Protein AF-A0AAV0V3X3-F1 (afdb_monomer_lite)

Sequence (151 aa):
MALLMNLQLVLEAAKKRRDQLLVAIVIQSKDIMTSVRLLRLVELGDVPEIPMIGHRTCLQLTNEIDRHKKSLLKLYQQFSKALNHSALINSSWEDLHIRVISASIQMHKKNIKKLQKACEVEFVRIVQFSYNIREVLKQVCHRQQLQRHQS

Radius of gyration: 22.56 Å; chains: 1; bounding box: 47×41×71 Å

Structure (mmCIF, N/CA/C/O backbone):
data_AF-A0AAV0V3X3-F1
#
_entry.id   AF-A0AAV0V3X3-F1
#
loop_
_atom_site.group_PDB
_atom_site.id
_atom_site.type_symbol
_atom_site.label_atom_id
_atom_site.label_alt_id
_atom_site.label_comp_id
_atom_site.label_asym_id
_atom_site.label_entity_id
_atom_site.label_seq_id
_atom_site.pdbx_PDB_ins_code
_atom_site.Cartn_x
_atom_site.Cartn_y
_atom_site.Cartn_z
_atom_site.occupancy
_atom_site.B_iso_or_equiv
_atom_site.auth_seq_id
_atom_site.auth_comp_id
_atom_site.auth_asym_id
_atom_site.auth_atom_id
_atom_site.pdbx_PDB_model_num
ATOM 1 N N . MET A 1 1 ? 11.697 -12.987 33.116 1.00 72.00 1 MET A N 1
ATOM 2 C CA . MET A 1 1 ? 10.428 -12.223 33.179 1.00 72.00 1 MET A CA 1
ATOM 3 C C . MET A 1 1 ? 10.591 -10.746 32.822 1.00 72.00 1 MET A C 1
ATOM 5 O O . MET A 1 1 ? 9.859 -10.291 31.955 1.00 72.00 1 MET A O 1
ATOM 9 N N . ALA A 1 2 ? 11.569 -10.017 33.380 1.00 84.44 2 ALA A N 1
ATOM 10 C CA . ALA A 1 2 ? 11.783 -8.591 33.071 1.00 84.44 2 ALA A CA 1
ATOM 11 C C . ALA A 1 2 ? 11.995 -8.284 31.570 1.00 84.44 2 ALA A C 1
ATOM 13 O O . ALA A 1 2 ? 11.360 -7.384 31.029 1.00 84.44 2 ALA A O 1
ATOM 14 N N . LEU A 1 3 ? 12.816 -9.077 30.866 1.00 88.44 3 LEU A N 1
ATOM 15 C CA . LEU A 1 3 ? 13.048 -8.901 29.423 1.00 88.44 3 LEU A CA 1
ATOM 16 C C . LEU A 1 3 ? 11.766 -9.074 28.591 1.00 88.44 3 LEU A C 1
ATOM 18 O O . LEU A 1 3 ? 11.511 -8.286 27.688 1.00 88.44 3 LEU A O 1
ATOM 22 N N . LEU A 1 4 ? 10.943 -10.075 28.915 1.00 89.25 4 LEU A N 1
ATOM 23 C CA . LEU A 1 4 ? 9.678 -10.330 28.220 1.00 89.25 4 LEU A CA 1
ATOM 24 C C . LEU A 1 4 ? 8.697 -9.166 28.405 1.00 89.25 4 LEU A C 1
ATOM 26 O O . LEU A 1 4 ? 8.082 -8.725 27.439 1.00 89.25 4 LEU A O 1
ATOM 30 N N . MET A 1 5 ? 8.591 -8.636 29.627 1.00 88.25 5 MET A N 1
ATOM 31 C CA . MET A 1 5 ? 7.748 -7.471 29.909 1.00 88.25 5 MET A CA 1
ATOM 32 C C . MET A 1 5 ? 8.219 -6.227 29.148 1.00 88.25 5 MET A C 1
ATOM 34 O O . MET A 1 5 ? 7.402 -5.531 28.548 1.00 88.25 5 MET A O 1
ATOM 38 N N . ASN A 1 6 ? 9.533 -5.997 29.083 1.00 90.31 6 ASN A N 1
ATOM 39 C CA . ASN A 1 6 ? 10.098 -4.897 28.301 1.00 90.31 6 ASN A CA 1
ATOM 40 C C . ASN A 1 6 ? 9.804 -5.047 26.801 1.00 90.31 6 ASN A C 1
ATOM 42 O O . ASN A 1 6 ? 9.390 -4.087 26.154 1.00 90.31 6 ASN A O 1
ATOM 46 N N . LEU A 1 7 ? 9.963 -6.250 26.242 1.00 93.62 7 LEU A N 1
ATOM 47 C CA . LEU A 1 7 ? 9.668 -6.512 24.830 1.00 93.62 7 LEU A CA 1
ATOM 48 C C . LEU A 1 7 ? 8.179 -6.347 24.506 1.00 93.62 7 LEU A C 1
ATOM 50 O O . LEU A 1 7 ? 7.844 -5.811 23.449 1.00 93.62 7 LEU A O 1
ATOM 54 N N . GLN A 1 8 ? 7.289 -6.746 25.416 1.00 93.44 8 GLN A N 1
ATOM 55 C CA . GLN A 1 8 ? 5.848 -6.564 25.252 1.00 93.44 8 GLN A CA 1
ATOM 56 C C . GLN A 1 8 ? 5.476 -5.077 25.169 1.00 93.44 8 GLN A C 1
ATOM 58 O O . GLN A 1 8 ? 4.719 -4.683 24.283 1.00 93.44 8 GLN A O 1
ATOM 63 N N . LEU A 1 9 ? 6.051 -4.237 26.036 1.00 93.31 9 LEU A N 1
ATOM 64 C CA . LEU A 1 9 ? 5.833 -2.787 26.000 1.00 93.31 9 LEU A CA 1
ATOM 65 C C . LEU A 1 9 ? 6.295 -2.174 24.672 1.00 93.31 9 LEU A C 1
ATOM 67 O O . LEU A 1 9 ? 5.570 -1.382 24.066 1.00 93.31 9 LEU A O 1
ATOM 71 N N . VAL A 1 10 ? 7.475 -2.572 24.188 1.00 94.62 10 VAL A N 1
ATOM 72 C CA . VAL A 1 10 ? 8.008 -2.112 22.896 1.00 94.62 10 VAL A CA 1
ATOM 73 C C . VAL A 1 10 ? 7.101 -2.542 21.740 1.00 94.62 10 VAL A C 1
ATOM 75 O O . VAL A 1 10 ? 6.820 -1.741 20.845 1.00 94.62 10 VAL A O 1
ATOM 78 N N . LEU A 1 11 ? 6.605 -3.781 21.762 1.00 91.88 11 LEU A N 1
ATOM 79 C CA . LEU A 1 11 ? 5.711 -4.303 20.733 1.00 91.88 11 LEU A CA 1
ATOM 80 C C . LEU A 1 11 ? 4.384 -3.536 20.683 1.00 91.88 11 LEU A C 1
ATOM 82 O O . LEU A 1 11 ? 3.941 -3.159 19.597 1.00 91.88 11 LEU A O 1
ATOM 86 N N . GLU A 1 12 ? 3.758 -3.275 21.830 1.00 91.56 12 GLU A N 1
ATOM 87 C CA . GLU A 1 12 ? 2.499 -2.524 21.889 1.00 91.56 12 GLU A CA 1
ATOM 88 C C . GLU A 1 12 ? 2.677 -1.070 21.427 1.00 91.56 12 GLU A C 1
ATOM 90 O O . GLU A 1 12 ? 1.865 -0.554 20.652 1.00 91.56 12 GLU A O 1
ATOM 95 N N . ALA A 1 13 ? 3.790 -0.428 21.794 1.00 93.44 13 ALA A N 1
ATOM 96 C CA . ALA A 1 13 ? 4.131 0.899 21.286 1.00 93.44 13 ALA A CA 1
ATOM 97 C C . ALA A 1 13 ? 4.309 0.903 19.755 1.00 93.44 13 ALA A C 1
ATOM 99 O O . ALA A 1 13 ? 3.804 1.795 19.065 1.00 93.44 13 ALA A O 1
ATOM 100 N N . ALA A 1 14 ? 4.981 -0.113 19.204 1.00 93.00 14 ALA A N 1
ATOM 101 C CA . ALA A 1 14 ? 5.175 -0.254 17.765 1.00 93.00 14 ALA A CA 1
ATOM 102 C C . ALA A 1 14 ? 3.854 -0.498 17.016 1.00 93.00 14 ALA A C 1
ATOM 104 O O . ALA A 1 14 ? 3.621 0.127 15.978 1.00 93.00 14 ALA A O 1
ATOM 105 N N . LYS A 1 15 ? 2.964 -1.349 17.550 1.00 90.94 15 LYS A N 1
ATOM 106 C CA . LYS A 1 15 ? 1.617 -1.576 16.997 1.00 90.94 15 LYS A CA 1
ATOM 107 C C . LYS A 1 15 ? 0.815 -0.279 16.956 1.00 90.94 15 LYS A C 1
ATOM 109 O O . LYS A 1 15 ? 0.323 0.098 15.897 1.00 90.94 15 LYS A O 1
ATOM 114 N N . LYS A 1 16 ? 0.771 0.458 18.069 1.00 91.19 16 LYS A N 1
ATOM 115 C CA . LYS A 1 16 ? 0.062 1.740 18.147 1.00 91.19 16 LYS A CA 1
ATOM 116 C C . LYS A 1 16 ? 0.591 2.748 17.125 1.00 91.19 16 LYS A C 1
ATOM 118 O O . LYS A 1 16 ? -0.195 3.395 16.435 1.00 91.19 16 LYS A O 1
ATOM 123 N N . ARG A 1 17 ? 1.916 2.853 16.980 1.00 93.62 17 ARG A N 1
ATOM 124 C CA . ARG A 1 17 ? 2.544 3.731 15.980 1.00 93.62 17 ARG A CA 1
ATOM 125 C C . ARG A 1 17 ? 2.189 3.319 14.551 1.00 93.62 17 ARG A C 1
ATOM 127 O O . ARG A 1 17 ? 1.893 4.177 13.725 1.00 93.62 17 ARG A O 1
ATOM 134 N N . ARG A 1 18 ? 2.214 2.020 14.247 1.00 93.44 18 ARG A N 1
ATOM 135 C CA . ARG A 1 18 ? 1.827 1.486 12.934 1.00 93.44 18 ARG A CA 1
ATOM 136 C C . ARG A 1 18 ? 0.378 1.840 12.599 1.00 93.44 18 ARG A C 1
ATOM 138 O O . ARG A 1 18 ? 0.118 2.298 11.490 1.00 93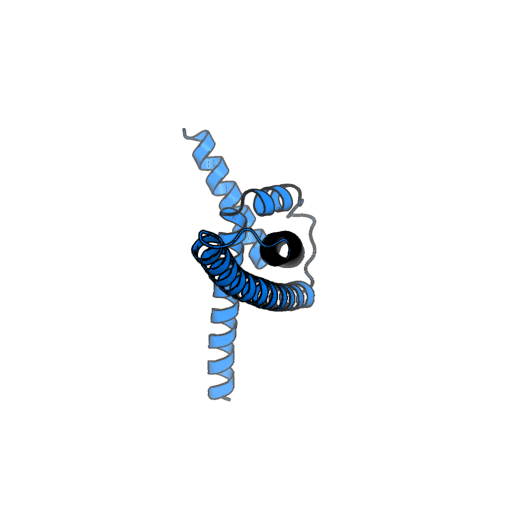.44 18 ARG A O 1
ATOM 145 N N . ASP A 1 19 ? -0.535 1.672 13.548 1.00 92.56 19 ASP A N 1
ATOM 146 C CA . ASP A 1 19 ? -1.955 1.964 13.347 1.00 92.56 19 ASP A CA 1
ATOM 147 C C . ASP A 1 19 ? -2.181 3.473 13.123 1.00 92.56 19 ASP A C 1
ATOM 149 O O . ASP A 1 19 ? -2.911 3.861 12.213 1.00 92.56 19 ASP A O 1
ATOM 153 N N . GLN A 1 20 ? -1.474 4.339 13.861 1.00 92.31 20 GLN A N 1
ATOM 154 C CA . GLN A 1 20 ? -1.487 5.795 13.639 1.00 92.31 20 GLN A CA 1
ATOM 155 C C . GLN A 1 20 ? -0.980 6.188 12.245 1.00 92.31 20 GLN A C 1
ATOM 157 O O . GLN A 1 20 ? -1.579 7.038 11.585 1.00 92.31 20 GLN A O 1
ATOM 162 N N . LEU A 1 21 ? 0.111 5.572 11.783 1.00 93.69 21 LEU A N 1
ATOM 163 C CA . LEU A 1 21 ? 0.648 5.817 10.443 1.00 93.69 21 LEU A CA 1
ATOM 164 C C . LEU A 1 21 ? -0.319 5.344 9.355 1.00 93.69 21 LEU A C 1
ATOM 166 O O . LEU A 1 21 ? -0.501 6.042 8.361 1.00 93.69 21 LEU A O 1
ATOM 170 N N . LEU A 1 22 ? -0.982 4.201 9.550 1.00 94.69 22 LEU A N 1
ATOM 171 C CA . LEU A 1 22 ? -2.018 3.733 8.632 1.00 94.69 22 LEU A CA 1
ATOM 172 C C . LEU A 1 22 ? -3.180 4.723 8.565 1.00 94.69 22 LEU A C 1
ATOM 174 O O . LEU A 1 22 ? -3.606 5.080 7.470 1.00 94.69 22 LEU A O 1
ATOM 178 N N . VAL A 1 23 ? -3.660 5.210 9.709 1.00 94.44 23 VAL A N 1
ATOM 179 C CA . VAL A 1 23 ? -4.708 6.238 9.753 1.00 94.44 23 VAL A CA 1
ATOM 180 C C . VAL A 1 23 ? -4.277 7.490 8.986 1.00 94.44 23 VAL A C 1
ATOM 182 O O . VAL A 1 23 ? -5.052 8.008 8.184 1.00 94.44 23 VAL A O 1
ATOM 185 N N . ALA A 1 24 ? -3.035 7.949 9.165 1.00 94.19 24 ALA A N 1
ATOM 186 C CA . ALA A 1 24 ? -2.506 9.086 8.416 1.00 94.19 24 ALA A CA 1
ATOM 187 C C . ALA A 1 24 ? -2.514 8.833 6.897 1.00 94.19 24 ALA A C 1
ATOM 189 O O . ALA A 1 24 ? -2.966 9.695 6.144 1.00 94.19 24 ALA A O 1
ATOM 190 N N . ILE A 1 25 ? -2.096 7.642 6.451 1.00 94.12 25 ILE A N 1
ATOM 191 C CA . ILE A 1 25 ? -2.141 7.237 5.036 1.00 94.12 25 ILE A CA 1
ATOM 192 C C . ILE A 1 25 ? -3.579 7.251 4.505 1.00 94.12 25 ILE A C 1
ATOM 194 O O . ILE A 1 25 ? -3.828 7.795 3.429 1.00 94.12 25 ILE A O 1
ATOM 198 N N . VAL A 1 26 ? -4.529 6.686 5.259 1.00 94.75 26 VAL A N 1
ATOM 199 C CA . VAL A 1 26 ? -5.954 6.665 4.893 1.00 94.75 26 VAL A CA 1
ATOM 200 C C . VAL A 1 26 ? -6.479 8.085 4.703 1.00 94.75 26 VAL A C 1
ATOM 202 O O . VAL A 1 26 ? -7.113 8.358 3.693 1.00 94.75 26 VAL A O 1
ATOM 205 N N . ILE A 1 27 ? -6.190 8.996 5.636 1.00 92.12 27 ILE A N 1
ATOM 206 C CA . ILE A 1 27 ? -6.676 10.383 5.591 1.00 92.12 27 ILE A CA 1
ATOM 207 C C . ILE A 1 27 ? -6.059 11.160 4.424 1.00 92.12 27 ILE A C 1
ATOM 209 O O . ILE A 1 27 ? -6.752 11.936 3.768 1.00 92.12 27 ILE A O 1
ATOM 213 N N . GLN A 1 28 ? -4.760 10.979 4.179 1.00 91.75 28 GLN A N 1
ATOM 214 C CA . GLN A 1 28 ? -4.036 11.694 3.125 1.00 91.75 28 GLN A CA 1
ATOM 215 C C . GLN A 1 28 ? -4.386 11.183 1.721 1.00 91.75 28 GLN A C 1
ATOM 217 O O . GLN A 1 28 ? -4.302 11.938 0.753 1.00 91.75 28 GLN A O 1
ATOM 222 N N . SER A 1 29 ? -4.795 9.919 1.591 1.00 93.38 29 SER A N 1
ATOM 223 C CA . SER A 1 29 ? -5.189 9.337 0.310 1.00 93.38 29 SER A CA 1
ATOM 224 C C . SER A 1 29 ? -6.679 9.521 0.039 1.00 93.38 29 SER A C 1
ATOM 226 O O . SER A 1 29 ? -7.530 8.900 0.676 1.00 93.38 29 SER A O 1
ATOM 228 N N . LYS A 1 30 ? -7.012 10.322 -0.979 1.00 91.75 30 LYS A N 1
ATOM 229 C CA . LYS A 1 30 ? -8.403 10.536 -1.412 1.00 91.75 30 LYS A CA 1
ATOM 230 C C . LYS A 1 30 ? -9.103 9.226 -1.787 1.00 91.75 30 LYS A C 1
ATOM 232 O O . LYS A 1 30 ? -10.269 9.043 -1.435 1.00 91.75 30 LYS A O 1
ATOM 237 N N . ASP A 1 31 ? -8.410 8.321 -2.470 1.00 92.00 31 ASP A N 1
ATOM 238 C CA . ASP A 1 31 ? -8.996 7.077 -2.981 1.00 92.00 31 ASP A CA 1
ATOM 239 C C . ASP A 1 31 ? -9.287 6.081 -1.851 1.00 92.00 31 ASP A C 1
ATOM 241 O O . ASP A 1 31 ? -10.379 5.500 -1.782 1.00 92.00 31 ASP A O 1
ATOM 245 N N . ILE A 1 32 ? -8.351 5.950 -0.904 1.00 94.25 32 ILE A N 1
ATOM 246 C CA . ILE A 1 32 ? -8.545 5.111 0.285 1.00 94.25 32 ILE A CA 1
ATOM 247 C C . ILE A 1 32 ? -9.640 5.718 1.159 1.00 94.25 32 ILE A C 1
ATOM 249 O O . ILE A 1 32 ? -10.571 5.013 1.543 1.00 94.25 32 ILE A O 1
ATOM 253 N N . MET A 1 33 ? -9.589 7.027 1.421 1.00 92.00 33 MET A N 1
ATOM 254 C CA . MET A 1 33 ? -10.586 7.701 2.250 1.00 92.00 33 MET A CA 1
ATOM 255 C C . MET A 1 33 ? -11.995 7.597 1.663 1.00 92.00 33 MET A C 1
ATOM 257 O O . MET A 1 33 ? -12.957 7.406 2.402 1.00 92.00 33 MET A O 1
ATOM 261 N N . THR A 1 34 ? -12.136 7.700 0.340 1.00 92.06 34 THR A N 1
ATOM 262 C CA . THR A 1 34 ? -13.430 7.518 -0.335 1.00 92.06 34 THR A CA 1
ATOM 263 C C . THR A 1 34 ? -13.963 6.111 -0.093 1.00 92.06 34 THR A C 1
ATOM 265 O O . THR A 1 34 ? -15.113 5.958 0.307 1.00 92.06 34 THR A O 1
ATOM 268 N N . SER A 1 35 ? -13.111 5.094 -0.235 1.00 92.44 35 SER A N 1
ATOM 269 C CA . SER A 1 35 ? -13.476 3.698 0.031 1.00 92.44 35 SER A CA 1
ATOM 270 C C . SER A 1 35 ? -13.854 3.474 1.501 1.00 92.44 35 SER A C 1
ATOM 272 O O . SER A 1 35 ? -14.845 2.815 1.793 1.00 92.44 35 SER A O 1
ATOM 274 N N . VAL A 1 36 ? -13.112 4.080 2.433 1.00 90.94 36 VAL A N 1
ATOM 275 C CA . VAL A 1 36 ? -13.383 4.008 3.877 1.00 90.94 36 VAL A CA 1
ATOM 276 C C . VAL A 1 36 ? -14.687 4.712 4.253 1.00 90.94 36 VAL A C 1
ATOM 278 O O . VAL A 1 36 ? -15.414 4.214 5.103 1.00 90.94 36 VAL A O 1
ATOM 281 N N . ARG A 1 37 ? -15.034 5.836 3.617 1.00 87.81 37 ARG A N 1
ATOM 282 C CA . ARG A 1 37 ? -16.303 6.549 3.868 1.00 87.81 37 ARG A CA 1
ATOM 283 C C . ARG A 1 37 ? -17.539 5.762 3.445 1.00 87.81 37 ARG A C 1
ATOM 285 O O . ARG A 1 37 ? -18.608 5.998 3.996 1.00 87.81 37 ARG A O 1
ATOM 292 N N . LEU A 1 38 ? -17.400 4.853 2.481 1.00 87.56 38 LEU A N 1
ATOM 293 C CA . LEU A 1 38 ? -18.476 3.939 2.089 1.00 87.56 38 LEU A CA 1
ATOM 294 C C . LEU A 1 38 ? -18.694 2.829 3.124 1.00 87.56 38 LEU A C 1
ATOM 296 O O . LEU A 1 38 ? -19.734 2.173 3.114 1.00 87.56 38 LEU A O 1
ATOM 300 N N . LEU A 1 39 ? -17.734 2.616 4.026 1.00 86.81 39 LEU A N 1
ATOM 301 C CA . LEU A 1 39 ? -17.886 1.667 5.112 1.00 86.81 39 LEU A CA 1
ATOM 302 C C . LEU A 1 39 ? -18.797 2.248 6.196 1.00 86.81 39 LEU A C 1
ATOM 304 O O . LEU A 1 39 ? -18.548 3.324 6.742 1.00 86.81 39 LEU A O 1
ATOM 308 N N . ARG A 1 40 ? -19.805 1.477 6.601 1.00 83.75 40 ARG A N 1
ATOM 309 C CA . ARG A 1 40 ? -20.583 1.767 7.807 1.00 83.75 40 ARG A CA 1
ATOM 310 C C . ARG A 1 40 ? -19.782 1.353 9.036 1.00 83.75 40 ARG A C 1
ATOM 312 O O . ARG A 1 40 ? -19.999 0.287 9.591 1.00 83.75 40 ARG A O 1
ATOM 319 N N . LEU A 1 41 ? -18.836 2.193 9.464 1.00 81.12 41 LEU A N 1
ATOM 320 C CA . LEU A 1 41 ? -17.847 1.869 10.512 1.00 81.12 41 LEU A CA 1
ATOM 321 C C . LEU A 1 41 ? -18.434 1.391 11.858 1.00 81.12 41 LEU A C 1
ATOM 323 O O . LEU A 1 41 ? -17.694 0.871 12.691 1.00 81.12 41 LEU A O 1
ATOM 327 N N . VAL A 1 42 ? -19.728 1.610 12.100 1.00 76.12 42 VAL A N 1
ATOM 328 C CA . VAL A 1 42 ? -20.458 1.185 13.307 1.00 76.12 42 VAL A CA 1
ATOM 329 C C . VAL A 1 42 ? -20.947 -0.268 13.208 1.00 76.12 42 VAL A C 1
ATOM 331 O O . VAL A 1 42 ? -21.071 -0.928 14.228 1.00 76.12 42 VAL A O 1
ATOM 334 N N . GLU A 1 43 ? -21.164 -0.784 11.998 1.00 80.88 43 GLU A N 1
ATOM 335 C CA . GLU A 1 43 ? -21.705 -2.131 11.740 1.00 80.88 43 GLU A CA 1
ATOM 336 C C . GLU A 1 43 ? -20.600 -3.188 11.535 1.00 80.88 43 GLU A C 1
ATOM 338 O O . GLU A 1 43 ? -20.881 -4.347 11.239 1.00 80.88 43 GLU A O 1
ATOM 343 N N . LEU A 1 44 ? -19.325 -2.799 11.655 1.00 87.56 44 LEU A N 1
ATOM 344 C CA . LEU A 1 44 ? -18.184 -3.661 11.344 1.00 87.56 44 LEU A CA 1
ATOM 345 C C . LEU A 1 44 ? -17.665 -4.392 12.582 1.00 87.56 44 LEU A C 1
ATOM 347 O O . LEU A 1 44 ? -17.422 -3.778 13.625 1.00 87.56 44 LEU A O 1
ATOM 351 N N . GLY A 1 45 ? -17.448 -5.697 12.420 1.00 85.62 45 GLY A N 1
ATOM 352 C CA . GLY A 1 45 ? -16.849 -6.569 13.425 1.00 85.62 45 GLY A CA 1
ATOM 353 C C . GLY A 1 45 ? -15.321 -6.580 13.388 1.00 85.62 45 GLY A C 1
ATOM 354 O O . GLY A 1 45 ? -14.691 -6.147 12.423 1.00 85.62 45 GLY A O 1
ATOM 355 N N . ASP A 1 46 ? -14.733 -7.120 14.451 1.00 89.94 46 ASP A N 1
ATOM 356 C CA . ASP A 1 46 ? -13.288 -7.253 14.606 1.00 89.94 46 ASP A CA 1
ATOM 357 C C . ASP A 1 46 ? -12.830 -8.690 14.422 1.00 89.94 46 ASP A C 1
ATOM 359 O O . ASP A 1 46 ? -13.444 -9.626 14.929 1.00 89.94 46 ASP A O 1
ATOM 363 N N . VAL A 1 47 ? -11.704 -8.842 13.729 1.00 90.69 47 VAL A N 1
ATOM 364 C CA . VAL A 1 47 ? -11.000 -10.119 13.595 1.00 90.69 47 VAL A CA 1
ATOM 365 C C . VAL A 1 47 ? -9.504 -9.815 13.692 1.00 90.69 47 VAL A C 1
ATOM 367 O O . VAL A 1 47 ? -8.926 -9.394 12.690 1.00 90.69 47 VAL A O 1
ATOM 370 N N . PRO A 1 48 ? -8.868 -9.962 14.870 1.00 84.81 48 PRO A N 1
ATOM 371 C CA . PRO A 1 48 ? -7.495 -9.504 15.132 1.00 84.81 48 PRO A CA 1
ATOM 372 C C . PRO A 1 48 ? -6.433 -10.015 14.146 1.00 84.81 48 PRO A C 1
ATOM 374 O O . PRO A 1 48 ? -5.441 -9.333 13.865 1.00 84.81 48 PRO A O 1
ATOM 377 N N . GLU A 1 49 ? -6.639 -11.202 13.584 1.00 89.94 49 GLU A N 1
ATOM 378 C CA . GLU A 1 49 ? -5.747 -11.833 12.616 1.00 89.94 49 GLU A CA 1
ATOM 379 C C . GLU A 1 49 ? -5.753 -11.097 11.272 1.00 89.94 49 GLU A C 1
ATOM 381 O O . GLU A 1 49 ? -4.714 -11.012 10.612 1.00 89.94 49 GLU A O 1
ATOM 386 N N . ILE A 1 50 ? -6.894 -10.527 10.867 1.00 92.12 50 ILE A N 1
ATOM 387 C CA . ILE A 1 50 ? -7.045 -9.894 9.554 1.00 92.12 50 ILE A CA 1
ATOM 388 C C . ILE A 1 50 ? -6.174 -8.637 9.430 1.00 92.12 50 ILE A C 1
ATOM 390 O O . ILE A 1 50 ? -5.414 -8.569 8.461 1.00 92.12 50 ILE A O 1
ATOM 394 N N . PRO A 1 51 ? -6.176 -7.675 10.377 1.00 92.00 51 PRO A N 1
ATOM 395 C CA . PRO A 1 51 ? -5.245 -6.553 10.354 1.00 92.00 51 PRO A CA 1
ATOM 396 C C . PRO A 1 51 ? -3.783 -6.996 10.284 1.00 92.00 51 PRO A C 1
ATOM 398 O O . PRO A 1 51 ? -2.999 -6.440 9.517 1.00 92.00 51 PRO A O 1
ATOM 401 N N . MET A 1 52 ? -3.401 -8.027 11.045 1.00 90.50 52 MET A N 1
ATOM 402 C CA . MET A 1 52 ? -2.027 -8.535 11.051 1.00 90.50 52 MET A CA 1
ATOM 403 C C . MET A 1 52 ? -1.615 -9.124 9.700 1.00 90.50 52 MET A C 1
ATOM 405 O O . MET A 1 52 ? -0.512 -8.839 9.225 1.00 90.50 52 MET A O 1
ATOM 409 N N . ILE A 1 53 ? -2.491 -9.913 9.074 1.00 94.75 53 ILE A N 1
ATOM 410 C CA . ILE A 1 53 ? -2.277 -10.442 7.724 1.00 94.75 53 ILE A CA 1
ATOM 411 C C . ILE A 1 53 ? -2.211 -9.288 6.723 1.00 94.75 53 ILE A C 1
ATOM 413 O O . ILE A 1 53 ? -1.242 -9.208 5.974 1.00 94.75 53 ILE A O 1
ATOM 417 N N . GLY A 1 54 ? -3.156 -8.347 6.773 1.00 95.12 54 GLY A N 1
ATOM 418 C CA . GLY A 1 54 ? -3.188 -7.188 5.881 1.00 95.12 54 GLY A CA 1
ATOM 419 C C . GLY A 1 54 ? -1.907 -6.357 5.951 1.00 95.12 54 GLY A C 1
ATOM 420 O O . GLY A 1 54 ? -1.319 -6.035 4.923 1.00 95.12 54 GLY A O 1
ATOM 421 N N . HIS A 1 55 ? -1.383 -6.088 7.152 1.00 94.44 55 HIS A N 1
ATOM 422 C CA . HIS A 1 55 ? -0.106 -5.383 7.304 1.00 94.44 55 HIS A CA 1
ATOM 423 C C . HIS A 1 55 ? 1.071 -6.135 6.669 1.00 94.44 55 HIS A C 1
ATOM 425 O O . HIS A 1 55 ? 1.936 -5.508 6.052 1.00 94.44 55 HIS A O 1
ATOM 431 N N . ARG A 1 56 ? 1.116 -7.468 6.797 1.00 95.38 56 ARG A N 1
ATOM 432 C CA . ARG A 1 56 ? 2.144 -8.299 6.148 1.00 95.38 56 ARG A CA 1
ATOM 433 C C . ARG A 1 56 ? 1.999 -8.269 4.628 1.00 95.38 56 ARG A C 1
ATOM 435 O O . ARG A 1 56 ? 3.002 -8.094 3.940 1.00 95.38 56 ARG A O 1
ATOM 442 N N . THR A 1 57 ? 0.775 -8.370 4.117 1.00 97.38 57 THR A N 1
ATOM 443 C CA . THR A 1 57 ? 0.483 -8.279 2.683 1.00 97.38 57 THR A CA 1
ATOM 444 C C . THR A 1 57 ? 0.902 -6.919 2.127 1.00 97.38 57 THR A C 1
ATOM 446 O O . THR A 1 57 ? 1.637 -6.864 1.144 1.00 97.38 57 THR A O 1
ATOM 449 N N . CYS A 1 58 ? 0.553 -5.814 2.796 1.00 96.56 58 CYS A N 1
ATOM 450 C CA . CYS A 1 58 ? 0.991 -4.472 2.402 1.00 96.56 58 CYS A CA 1
ATOM 451 C C . CYS A 1 58 ? 2.520 -4.352 2.335 1.00 96.56 58 CYS A C 1
ATOM 453 O O . CYS A 1 58 ? 3.047 -3.738 1.406 1.00 96.56 58 CYS A O 1
ATOM 455 N N . LEU A 1 59 ? 3.248 -4.946 3.287 1.00 95.50 59 LEU A N 1
ATOM 456 C CA . LEU A 1 59 ? 4.713 -4.958 3.264 1.00 95.50 59 LEU A CA 1
ATOM 457 C C . LEU A 1 59 ? 5.255 -5.735 2.055 1.00 95.50 59 LEU A C 1
ATOM 459 O O . LEU A 1 59 ? 6.154 -5.250 1.370 1.00 95.50 59 LEU A O 1
ATOM 463 N N . GLN A 1 60 ? 4.703 -6.916 1.767 1.00 97.88 60 GLN A N 1
ATOM 464 C CA . GLN A 1 60 ? 5.099 -7.724 0.608 1.00 97.88 60 GLN A CA 1
ATOM 465 C C . GLN A 1 60 ? 4.861 -6.979 -0.711 1.00 97.88 60 GLN A C 1
ATOM 467 O O . GLN A 1 60 ? 5.779 -6.869 -1.525 1.00 97.88 60 GLN A O 1
ATOM 472 N N . LEU A 1 61 ? 3.673 -6.397 -0.881 1.00 97.81 61 LEU A N 1
ATOM 473 C CA . LEU A 1 61 ? 3.316 -5.604 -2.057 1.00 97.81 61 LEU A CA 1
ATOM 474 C C . LEU A 1 61 ? 4.218 -4.372 -2.208 1.00 97.81 61 LEU A C 1
ATOM 476 O O . LEU A 1 61 ? 4.672 -4.067 -3.309 1.00 97.81 61 LEU A O 1
ATOM 480 N N . THR A 1 62 ? 4.535 -3.684 -1.107 1.00 96.38 62 THR A N 1
ATOM 481 C CA . THR A 1 62 ? 5.438 -2.519 -1.118 1.00 96.38 62 THR A CA 1
ATOM 482 C C . THR A 1 62 ? 6.851 -2.917 -1.548 1.00 96.38 62 THR A C 1
ATOM 484 O O . THR A 1 62 ? 7.442 -2.262 -2.406 1.00 96.38 62 THR A O 1
ATOM 487 N N . ASN A 1 63 ? 7.365 -4.038 -1.038 1.00 98.06 63 ASN A N 1
ATOM 488 C CA . ASN A 1 63 ? 8.663 -4.568 -1.455 1.00 98.06 63 ASN A CA 1
ATOM 489 C C . ASN A 1 63 ? 8.687 -4.913 -2.953 1.00 98.06 63 ASN A C 1
ATOM 491 O O . ASN A 1 63 ? 9.691 -4.683 -3.630 1.00 98.06 63 ASN A O 1
ATOM 495 N N . GLU A 1 64 ? 7.594 -5.454 -3.491 1.00 97.94 64 GLU A N 1
ATOM 496 C CA . GLU A 1 64 ? 7.472 -5.759 -4.917 1.00 97.94 64 GLU A CA 1
ATOM 497 C C . GLU A 1 64 ? 7.383 -4.490 -5.780 1.00 97.94 64 GLU A C 1
ATOM 499 O O . GLU A 1 64 ? 8.074 -4.381 -6.799 1.00 97.94 64 GLU A O 1
ATOM 504 N N . ILE A 1 65 ? 6.626 -3.481 -5.333 1.00 97.94 65 ILE A N 1
ATOM 505 C CA . ILE A 1 65 ? 6.598 -2.147 -5.949 1.00 97.94 65 ILE A CA 1
ATOM 506 C C . ILE A 1 65 ? 8.014 -1.572 -6.030 1.00 97.94 65 ILE A C 1
ATOM 508 O O . ILE A 1 65 ? 8.419 -1.076 -7.084 1.00 97.94 65 ILE A O 1
ATOM 512 N N . ASP A 1 66 ? 8.790 -1.661 -4.953 1.00 98.06 66 ASP A N 1
ATOM 513 C CA . ASP A 1 66 ? 10.149 -1.125 -4.917 1.00 98.06 66 ASP A CA 1
ATOM 514 C C . ASP A 1 66 ? 11.104 -1.884 -5.843 1.00 98.06 66 ASP A C 1
ATOM 516 O O . ASP A 1 66 ? 11.963 -1.266 -6.480 1.00 98.06 66 ASP A O 1
ATOM 520 N N . ARG A 1 67 ? 10.928 -3.201 -6.010 1.00 98.12 67 ARG A N 1
ATOM 521 C CA . ARG A 1 67 ? 11.653 -3.969 -7.038 1.00 98.12 67 ARG A CA 1
ATOM 522 C C . ARG A 1 67 ? 11.333 -3.447 -8.437 1.00 98.12 67 ARG A C 1
ATOM 524 O O . ARG A 1 67 ? 12.256 -3.178 -9.203 1.00 98.12 67 ARG A O 1
ATOM 531 N N . HIS A 1 68 ? 10.058 -3.230 -8.760 1.00 98.06 68 HIS A N 1
ATOM 532 C CA . HIS A 1 68 ? 9.670 -2.663 -10.053 1.00 98.06 68 HIS A CA 1
ATOM 533 C C . HIS A 1 68 ? 10.182 -1.234 -10.260 1.00 98.06 68 HIS A C 1
ATOM 535 O O . HIS A 1 68 ? 10.639 -0.915 -11.357 1.00 98.06 68 HIS A O 1
ATOM 541 N N . LYS A 1 69 ? 10.180 -0.383 -9.227 1.00 97.56 69 LYS A N 1
ATOM 542 C CA . LYS A 1 69 ? 10.764 0.968 -9.298 1.00 97.56 69 LYS A CA 1
ATOM 543 C C . LYS A 1 69 ? 12.267 0.927 -9.573 1.00 97.56 69 LYS A C 1
ATOM 545 O O . LYS A 1 69 ? 12.752 1.684 -10.412 1.00 97.56 69 LYS A O 1
ATOM 550 N N . LYS A 1 70 ? 13.003 0.021 -8.920 1.00 97.81 70 LYS A N 1
ATOM 551 C CA . LYS A 1 70 ? 14.436 -0.191 -9.188 1.00 97.81 70 LYS A CA 1
ATOM 552 C C . LYS A 1 70 ? 14.676 -0.661 -10.624 1.00 97.81 70 LYS A C 1
ATOM 554 O O . LYS A 1 70 ? 15.591 -0.160 -11.273 1.00 97.81 70 LYS A O 1
ATOM 559 N N . SER A 1 71 ? 13.849 -1.572 -11.143 1.00 96.75 71 SER A N 1
ATOM 560 C CA . SER A 1 71 ? 13.921 -1.991 -12.551 1.00 96.75 71 SER A CA 1
ATOM 561 C C . SER A 1 71 ? 13.616 -0.843 -13.512 1.00 96.75 71 SER A C 1
ATOM 563 O O . SER A 1 71 ? 14.345 -0.661 -14.482 1.00 96.75 71 SER A O 1
ATOM 565 N N . LEU A 1 72 ? 12.604 -0.017 -13.221 1.00 96.75 72 LEU A N 1
ATOM 566 C CA . LEU A 1 72 ? 12.298 1.176 -14.012 1.00 96.75 72 LEU A CA 1
ATOM 567 C C . LEU A 1 72 ? 13.471 2.149 -14.068 1.00 96.75 72 LEU A C 1
ATOM 569 O O . LEU A 1 72 ? 13.789 2.631 -15.148 1.00 96.75 72 LEU A O 1
ATOM 573 N N . LEU A 1 73 ? 14.133 2.411 -12.939 1.00 96.38 73 LEU A N 1
ATOM 574 C CA . LEU A 1 73 ? 15.303 3.289 -12.908 1.00 96.38 73 LEU A CA 1
ATOM 575 C C . LEU A 1 73 ? 16.398 2.792 -13.865 1.00 96.38 73 LEU A C 1
ATOM 577 O O . LEU A 1 73 ? 16.932 3.576 -14.647 1.00 96.38 73 LEU A O 1
ATOM 581 N N . LYS A 1 74 ? 16.684 1.483 -13.854 1.00 95.50 74 LYS A N 1
ATOM 582 C CA . LYS A 1 74 ? 17.652 0.863 -14.773 1.00 95.50 74 LYS A CA 1
ATOM 583 C C . LYS A 1 74 ? 17.209 0.974 -16.233 1.00 95.50 74 LYS A C 1
ATOM 585 O O . LYS A 1 74 ? 18.016 1.328 -17.087 1.00 95.50 74 LYS A O 1
ATOM 590 N N . LEU A 1 75 ? 15.934 0.711 -16.518 1.00 93.94 75 LEU A N 1
ATOM 591 C CA . LEU A 1 75 ? 15.389 0.804 -17.874 1.00 93.94 75 LEU A CA 1
ATOM 592 C C . LEU A 1 75 ? 15.410 2.238 -18.403 1.00 93.94 75 LEU A C 1
ATOM 594 O O . LEU A 1 75 ? 15.742 2.439 -19.562 1.00 93.94 75 LEU A O 1
ATOM 598 N N . TYR A 1 76 ? 15.126 3.244 -17.574 1.00 94.00 76 TYR A N 1
ATOM 599 C CA . TYR A 1 76 ? 15.243 4.646 -17.981 1.00 94.00 76 TYR A CA 1
ATOM 600 C C . TYR A 1 76 ? 16.686 5.046 -18.285 1.00 94.00 76 TYR A C 1
ATOM 602 O O . TYR A 1 76 ? 16.925 5.762 -19.253 1.00 94.00 76 TYR A O 1
ATOM 610 N N . GLN A 1 77 ? 17.654 4.553 -17.507 1.00 92.56 77 GLN A N 1
ATOM 611 C CA . GLN A 1 77 ? 19.073 4.752 -17.810 1.00 92.56 77 GLN A CA 1
ATOM 612 C C . GLN A 1 77 ? 19.456 4.107 -19.150 1.00 92.56 77 GLN A C 1
ATOM 614 O O . GLN A 1 77 ? 20.159 4.726 -19.943 1.00 92.56 77 GLN A O 1
ATOM 619 N N . GLN A 1 78 ? 18.981 2.889 -19.428 1.00 89.69 78 GLN A N 1
ATOM 620 C CA . GLN A 1 78 ? 19.207 2.212 -20.712 1.00 89.69 78 GLN A CA 1
ATOM 621 C C . GLN A 1 78 ? 18.529 2.943 -21.873 1.00 89.69 78 GLN A C 1
ATOM 623 O O . GLN A 1 78 ? 19.153 3.149 -22.907 1.00 89.69 78 GLN A O 1
ATOM 628 N N . PHE A 1 79 ? 17.290 3.394 -21.680 1.00 88.12 79 PHE A N 1
ATOM 629 C CA . PHE A 1 79 ? 16.536 4.157 -22.669 1.00 88.12 79 PHE A CA 1
ATOM 630 C C . PHE A 1 79 ? 17.243 5.466 -23.031 1.00 88.12 79 PHE A C 1
ATOM 632 O O . PHE A 1 79 ? 17.443 5.760 -24.203 1.00 88.12 79 PHE A O 1
ATOM 639 N N . SER A 1 80 ? 17.696 6.218 -22.023 1.00 88.25 80 SER A N 1
ATOM 640 C CA . SER A 1 80 ? 18.460 7.450 -22.229 1.00 88.25 80 SER A CA 1
ATOM 641 C C . SER A 1 80 ? 19.778 7.190 -22.960 1.00 88.25 80 SER A C 1
ATOM 643 O O . SER A 1 80 ? 20.124 7.939 -23.868 1.00 88.25 80 SER A O 1
ATOM 645 N N . LYS A 1 81 ? 20.494 6.108 -22.623 1.00 86.44 81 LYS A N 1
ATOM 646 C CA . LYS A 1 81 ? 21.705 5.712 -23.355 1.00 86.44 81 LYS A CA 1
ATOM 647 C C . LYS A 1 81 ? 21.403 5.379 -24.814 1.00 86.44 81 LYS A C 1
ATOM 649 O O . LYS A 1 81 ? 22.131 5.858 -25.674 1.00 86.44 81 LYS A O 1
ATOM 654 N N . ALA A 1 82 ? 20.351 4.605 -25.081 1.00 82.56 82 ALA A N 1
ATOM 655 C CA . ALA A 1 82 ? 19.958 4.222 -26.435 1.00 82.56 82 ALA A CA 1
ATOM 656 C C . ALA A 1 82 ? 19.628 5.452 -27.296 1.00 82.56 82 ALA A C 1
ATOM 658 O O . ALA A 1 82 ? 20.150 5.569 -28.397 1.00 82.56 82 ALA A O 1
ATOM 659 N N . LEU A 1 83 ? 18.868 6.413 -26.757 1.00 81.50 83 LEU A N 1
ATOM 660 C CA . LEU A 1 83 ? 18.552 7.669 -27.450 1.00 81.50 83 LEU A CA 1
ATOM 661 C C . LEU A 1 83 ? 19.786 8.541 -27.728 1.00 81.50 83 LEU A C 1
ATOM 663 O O . LEU A 1 83 ? 19.850 9.208 -28.754 1.00 81.50 83 LEU A O 1
ATOM 667 N N . ASN A 1 84 ? 20.773 8.537 -26.829 1.00 79.75 84 ASN A N 1
ATOM 668 C CA . ASN A 1 84 ? 22.001 9.314 -27.013 1.00 79.75 84 ASN A CA 1
ATOM 669 C C . ASN A 1 84 ? 22.983 8.657 -28.004 1.00 79.75 84 ASN A C 1
ATOM 671 O O . ASN A 1 84 ? 23.830 9.356 -28.553 1.00 79.75 84 ASN A O 1
ATOM 675 N N . HIS A 1 85 ? 22.896 7.338 -28.226 1.00 70.25 85 HIS A N 1
ATOM 676 C CA . HIS A 1 85 ? 23.756 6.607 -29.172 1.00 70.25 85 HIS A CA 1
ATOM 677 C C . HIS A 1 85 ? 23.132 6.474 -30.570 1.00 70.25 85 HIS A C 1
ATOM 679 O O . HIS A 1 85 ? 23.875 6.366 -31.542 1.00 70.25 85 HIS A O 1
ATOM 685 N N . SER A 1 86 ? 21.802 6.562 -30.700 1.00 60.03 86 SER A N 1
ATOM 686 C CA . SER A 1 86 ? 21.097 6.445 -31.988 1.00 60.03 86 SER A CA 1
ATOM 687 C C . SER A 1 86 ? 21.273 7.647 -32.926 1.00 60.03 86 SER A C 1
ATOM 689 O O . SER A 1 86 ? 20.710 7.681 -34.015 1.00 60.03 86 SER A O 1
ATOM 691 N N . ALA A 1 87 ? 22.032 8.669 -32.517 1.00 57.19 87 ALA A N 1
ATOM 692 C CA . ALA A 1 87 ? 22.269 9.866 -33.319 1.00 57.19 87 ALA A CA 1
ATOM 693 C C . ALA A 1 87 ? 23.233 9.640 -34.502 1.00 57.19 87 ALA A C 1
ATOM 695 O O . ALA A 1 87 ? 23.335 10.523 -35.350 1.00 57.19 87 ALA A O 1
ATOM 696 N N . LEU A 1 88 ? 23.943 8.501 -34.571 1.00 53.91 88 LEU A N 1
ATOM 697 C CA . LEU A 1 88 ? 25.009 8.308 -35.563 1.00 53.91 88 LEU A CA 1
ATOM 698 C C . LEU A 1 88 ? 24.717 7.277 -36.667 1.00 53.91 88 LEU A C 1
ATOM 700 O O . LEU A 1 88 ? 25.278 7.428 -37.748 1.00 53.91 88 LEU A O 1
ATOM 704 N N . ILE A 1 89 ? 23.860 6.263 -36.471 1.00 55.41 89 ILE A N 1
ATOM 705 C CA . ILE A 1 89 ? 23.555 5.262 -37.515 1.00 55.41 89 ILE A CA 1
ATOM 706 C C . ILE A 1 89 ? 22.126 4.723 -37.334 1.00 55.41 89 ILE A C 1
ATOM 708 O O . ILE A 1 89 ? 21.882 3.882 -36.483 1.00 55.41 89 ILE A O 1
ATOM 712 N N . ASN A 1 90 ? 21.185 5.154 -38.181 1.00 63.62 90 ASN A N 1
ATOM 713 C CA . ASN A 1 90 ? 19.809 4.637 -38.232 1.00 63.62 90 ASN A CA 1
ATOM 714 C C . ASN A 1 90 ? 19.804 3.138 -38.612 1.00 63.62 90 ASN A C 1
ATOM 716 O O . ASN A 1 90 ? 19.721 2.779 -39.789 1.00 63.62 90 ASN A O 1
ATOM 720 N N . SER A 1 91 ? 19.911 2.249 -37.622 1.00 65.81 91 SER A N 1
ATOM 721 C CA . SER A 1 91 ? 19.810 0.799 -37.806 1.00 65.81 91 SER A CA 1
ATOM 722 C C . SER A 1 91 ? 18.471 0.288 -37.262 1.00 65.81 91 SER A C 1
ATOM 724 O O . SER A 1 91 ? 18.031 0.678 -36.181 1.00 65.81 91 SER A O 1
ATOM 726 N N . SER A 1 92 ? 17.792 -0.610 -37.989 1.00 74.81 92 SER A N 1
ATOM 727 C CA . SER A 1 92 ? 16.485 -1.153 -37.560 1.00 74.81 92 SER A CA 1
ATOM 728 C C . SER A 1 92 ? 16.543 -1.869 -36.200 1.00 74.81 92 SER A C 1
ATOM 730 O O . SER A 1 92 ? 15.526 -2.018 -35.516 1.00 74.81 92 SER A O 1
ATOM 732 N N . TRP A 1 93 ? 17.745 -2.281 -35.790 1.00 72.50 93 TRP A N 1
ATOM 733 C CA . TRP A 1 93 ? 18.030 -2.901 -34.504 1.00 72.50 93 TRP A CA 1
ATOM 734 C C . TRP A 1 93 ? 17.923 -1.918 -33.330 1.00 72.50 93 TRP A C 1
ATOM 736 O O . TRP A 1 93 ? 17.375 -2.280 -32.289 1.00 72.50 93 TRP A O 1
ATOM 746 N N . GLU A 1 94 ? 18.366 -0.669 -33.493 1.00 74.25 94 GLU A N 1
ATOM 747 C CA . GLU A 1 94 ? 18.228 0.374 -32.466 1.00 74.25 94 GLU A CA 1
ATOM 748 C C . GLU A 1 94 ? 16.761 0.733 -32.223 1.00 74.25 94 GLU A C 1
ATOM 750 O O . GLU A 1 94 ? 16.315 0.815 -31.079 1.00 74.25 94 GLU A O 1
ATOM 755 N N . ASP A 1 95 ? 15.980 0.853 -33.295 1.00 81.00 95 ASP A N 1
ATOM 756 C CA . ASP A 1 95 ? 14.543 1.121 -33.222 1.00 81.00 95 ASP A CA 1
ATOM 757 C C . ASP A 1 95 ? 13.784 -0.047 -32.553 1.00 81.00 95 ASP A C 1
ATOM 759 O O . ASP A 1 95 ? 12.920 0.146 -31.689 1.00 81.00 95 ASP A O 1
ATOM 763 N N . LEU A 1 96 ? 14.165 -1.296 -32.853 1.00 84.56 96 LEU A N 1
ATOM 764 C CA 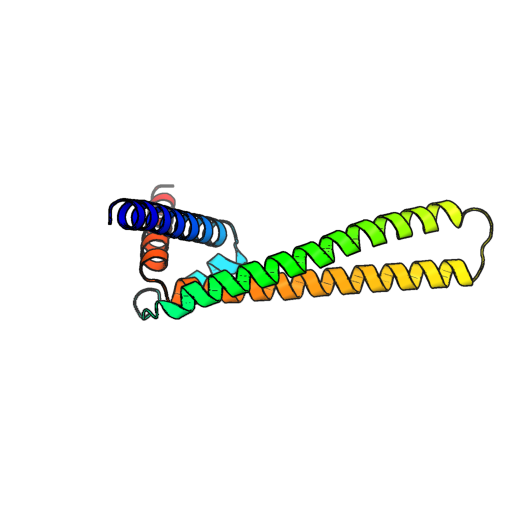. LEU A 1 96 ? 13.664 -2.467 -32.127 1.00 84.56 96 LEU A CA 1
ATOM 765 C C . LEU A 1 96 ? 14.044 -2.420 -30.636 1.00 84.56 96 LEU A C 1
ATOM 767 O O . LEU A 1 96 ? 13.195 -2.674 -29.778 1.00 84.56 96 LEU A O 1
ATOM 771 N N . HIS A 1 97 ? 15.286 -2.064 -30.310 1.00 84.19 97 HIS A N 1
ATOM 772 C CA . HIS A 1 97 ? 15.774 -1.987 -28.934 1.00 84.19 97 HIS A CA 1
ATOM 773 C C . HIS A 1 97 ? 15.033 -0.918 -28.108 1.00 84.19 97 HIS A C 1
ATOM 775 O O . HIS A 1 97 ? 14.573 -1.196 -26.996 1.00 84.19 97 HIS A O 1
ATOM 781 N N . ILE A 1 98 ? 14.827 0.275 -28.676 1.00 86.56 98 ILE A N 1
ATOM 782 C CA . ILE A 1 98 ? 14.056 1.376 -28.074 1.00 86.56 98 ILE A CA 1
ATOM 783 C C . ILE A 1 98 ? 12.604 0.948 -27.822 1.00 86.56 98 ILE A C 1
ATOM 785 O O . ILE A 1 98 ? 12.060 1.208 -26.739 1.00 86.56 98 ILE A O 1
ATOM 789 N N . ARG A 1 99 ? 11.973 0.249 -28.777 1.00 88.81 99 ARG A N 1
ATOM 790 C CA . ARG A 1 99 ? 10.615 -0.295 -28.608 1.00 88.81 99 ARG A CA 1
ATOM 791 C C . ARG A 1 99 ? 10.538 -1.317 -27.475 1.00 88.81 99 ARG A C 1
ATOM 793 O O . ARG A 1 99 ? 9.630 -1.230 -26.647 1.00 88.81 99 ARG A O 1
ATOM 800 N N . VAL A 1 100 ? 11.492 -2.244 -27.391 1.00 90.38 100 VAL A N 1
ATOM 801 C CA . VAL A 1 100 ? 11.532 -3.278 -26.340 1.00 90.38 100 VAL A CA 1
ATOM 802 C C . VAL A 1 100 ? 11.706 -2.662 -24.948 1.00 90.38 100 VAL A C 1
ATOM 804 O O . VAL A 1 100 ? 10.981 -3.024 -24.013 1.00 90.38 100 VAL A O 1
ATOM 807 N N . ILE A 1 101 ? 12.617 -1.695 -24.796 1.00 91.50 101 ILE A N 1
ATOM 808 C CA . ILE A 1 101 ? 12.803 -0.984 -23.522 1.00 91.50 101 ILE A CA 1
ATOM 809 C C . ILE A 1 101 ? 11.530 -0.210 -23.155 1.00 91.50 101 ILE A C 1
ATOM 811 O O . ILE A 1 101 ? 11.071 -0.284 -22.013 1.00 91.50 101 ILE A O 1
ATOM 815 N N . SER A 1 102 ? 10.914 0.477 -24.120 1.00 91.81 102 SER A N 1
ATOM 816 C CA . SER A 1 102 ? 9.667 1.224 -23.910 1.00 91.81 102 SER A CA 1
ATOM 817 C C . SER A 1 102 ? 8.520 0.324 -23.445 1.00 91.81 102 SER A C 1
ATOM 819 O O . SER A 1 102 ? 7.840 0.645 -22.465 1.00 91.81 102 SER A O 1
ATOM 821 N N . ALA A 1 103 ? 8.337 -0.831 -24.090 1.00 94.12 103 ALA A N 1
ATOM 822 C CA . 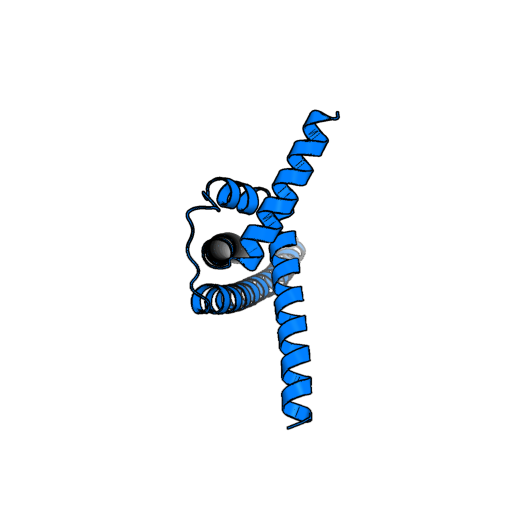ALA A 1 103 ? 7.342 -1.824 -23.693 1.00 94.12 103 ALA A CA 1
ATOM 823 C C . ALA A 1 103 ? 7.594 -2.336 -22.263 1.00 94.12 103 ALA A C 1
ATOM 825 O O . ALA A 1 103 ? 6.669 -2.425 -21.452 1.00 94.12 103 ALA A O 1
ATOM 826 N N . SER A 1 104 ? 8.858 -2.585 -21.911 1.00 95.44 104 SER A N 1
ATOM 827 C CA . SER A 1 104 ? 9.253 -3.022 -20.565 1.00 95.44 104 SER A CA 1
ATOM 828 C C . SER A 1 104 ? 8.969 -1.953 -19.501 1.00 95.44 104 SER A C 1
ATOM 830 O O . SER A 1 104 ? 8.455 -2.259 -18.421 1.00 95.44 104 SER A O 1
ATOM 832 N N . ILE A 1 105 ? 9.230 -0.678 -19.809 1.00 95.88 105 ILE A N 1
ATOM 833 C CA . ILE A 1 105 ? 8.883 0.457 -18.940 1.00 95.88 105 ILE A CA 1
ATOM 834 C C . ILE A 1 105 ? 7.369 0.503 -18.704 1.00 95.88 105 ILE A C 1
ATOM 836 O O . ILE A 1 105 ? 6.919 0.634 -17.561 1.00 95.88 105 ILE A O 1
ATOM 840 N N . GLN A 1 106 ? 6.569 0.381 -19.765 1.00 96.69 106 GLN A N 1
ATOM 841 C CA . GLN A 1 106 ? 5.109 0.383 -19.656 1.00 96.69 106 GLN A CA 1
ATOM 842 C C . GLN A 1 106 ? 4.594 -0.792 -18.816 1.00 96.69 106 GLN A C 1
ATOM 844 O O . GLN A 1 106 ? 3.738 -0.591 -17.949 1.00 96.69 106 GLN A O 1
ATOM 849 N N . MET A 1 107 ? 5.155 -1.990 -19.003 1.00 97.69 107 MET A N 1
ATOM 850 C CA . MET A 1 107 ? 4.824 -3.169 -18.201 1.00 97.69 107 MET A CA 1
ATOM 851 C C . MET A 1 107 ? 5.056 -2.911 -16.707 1.00 97.69 107 MET A C 1
ATOM 853 O O . MET A 1 107 ? 4.147 -3.097 -15.896 1.00 97.69 107 MET A O 1
ATOM 857 N N . HIS A 1 108 ? 6.240 -2.423 -16.325 1.00 97.81 108 HIS A N 1
ATOM 858 C CA . HIS A 1 108 ? 6.543 -2.150 -14.920 1.00 97.81 108 HIS A CA 1
ATOM 859 C C . HIS A 1 108 ? 5.664 -1.044 -14.325 1.00 97.81 108 HIS A C 1
ATOM 861 O O . HIS A 1 108 ? 5.214 -1.181 -13.188 1.00 97.81 108 HIS A O 1
ATOM 867 N N . LYS A 1 109 ? 5.350 0.017 -15.083 1.00 97.69 109 LYS A N 1
ATOM 868 C CA . LYS A 1 109 ? 4.391 1.050 -14.646 1.00 97.69 109 LYS A CA 1
ATOM 869 C C . LYS A 1 109 ? 3.007 0.461 -14.370 1.00 97.69 109 LYS A C 1
ATOM 871 O O . LYS A 1 109 ? 2.406 0.766 -13.339 1.00 97.69 109 LYS A O 1
ATOM 876 N N . LYS A 1 110 ? 2.512 -0.399 -15.266 1.00 98.00 110 LYS A N 1
ATOM 877 C CA . LYS A 1 110 ? 1.216 -1.073 -15.107 1.00 98.00 110 LYS A CA 1
ATOM 878 C C . LYS A 1 110 ? 1.206 -1.972 -13.870 1.00 98.00 110 LYS A C 1
ATOM 880 O O . LYS A 1 110 ? 0.247 -1.925 -13.100 1.00 98.00 110 LYS A O 1
ATOM 885 N N . ASN A 1 111 ? 2.279 -2.729 -13.643 1.00 97.75 111 ASN A N 1
ATOM 886 C CA . ASN A 1 111 ? 2.400 -3.592 -12.469 1.00 97.75 111 ASN A CA 1
ATOM 887 C C . ASN A 1 111 ? 2.447 -2.786 -11.168 1.00 97.75 111 ASN A C 1
ATOM 889 O O . ASN A 1 111 ? 1.717 -3.117 -10.239 1.00 97.75 111 ASN A O 1
ATOM 893 N N . ILE A 1 112 ? 3.209 -1.686 -11.115 1.00 98.06 112 ILE A N 1
ATOM 894 C CA . ILE A 1 112 ? 3.223 -0.790 -9.947 1.00 98.06 112 ILE A CA 1
ATOM 895 C C . ILE A 1 112 ? 1.813 -0.290 -9.635 1.00 98.06 112 ILE A C 1
ATOM 897 O O . ILE A 1 112 ? 1.378 -0.403 -8.494 1.00 98.06 112 ILE A O 1
ATOM 901 N N . LYS A 1 113 ? 1.070 0.192 -10.641 1.00 97.44 113 LYS A N 1
ATOM 902 C CA . LYS A 1 113 ? -0.305 0.672 -10.440 1.00 97.44 113 LYS A CA 1
ATOM 903 C C . LYS A 1 113 ? -1.225 -0.432 -9.904 1.00 97.44 113 LYS A C 1
ATOM 905 O O . LYS A 1 113 ? -2.024 -0.184 -9.005 1.00 97.44 113 LYS A O 1
ATOM 910 N N . LYS A 1 114 ? -1.098 -1.659 -10.424 1.00 97.81 114 LYS A N 1
ATOM 911 C CA . LYS A 1 114 ? -1.866 -2.822 -9.951 1.00 97.81 114 LYS A CA 1
ATOM 912 C C . LYS A 1 114 ? -1.549 -3.153 -8.488 1.00 97.81 114 LYS A C 1
ATOM 914 O O . LYS A 1 114 ? -2.470 -3.352 -7.702 1.00 97.81 114 LYS A O 1
ATOM 919 N N . LEU A 1 115 ? -0.269 -3.179 -8.119 1.00 98.00 115 LEU A N 1
ATOM 920 C CA . LEU A 1 115 ? 0.175 -3.473 -6.754 1.00 98.00 115 LEU A CA 1
ATOM 921 C C . LEU A 1 115 ? -0.222 -2.365 -5.771 1.00 98.00 115 LEU A C 1
ATOM 923 O O . LEU A 1 115 ? -0.668 -2.662 -4.669 1.00 98.00 115 LEU A O 1
ATOM 927 N N . GLN A 1 116 ? -0.136 -1.095 -6.179 1.00 96.06 116 GLN A N 1
ATOM 928 C CA . GLN A 1 116 ? -0.629 0.032 -5.382 1.00 96.06 116 GLN A CA 1
ATOM 929 C C . GLN A 1 116 ? -2.123 -0.115 -5.099 1.00 96.06 116 GLN A C 1
ATOM 931 O O . GLN A 1 116 ? -2.541 0.033 -3.953 1.00 96.06 116 GLN A O 1
ATOM 936 N N . LYS A 1 117 ? -2.914 -0.501 -6.108 1.00 95.94 117 LYS A N 1
ATOM 937 C CA . LYS A 1 117 ? -4.342 -0.744 -5.904 1.00 95.94 117 LYS A CA 1
ATOM 938 C C . LYS A 1 117 ? -4.605 -1.915 -4.954 1.00 95.94 117 LYS A C 1
ATOM 940 O O . LYS A 1 117 ? -5.519 -1.836 -4.140 1.00 95.94 117 LYS A O 1
ATOM 945 N N . ALA A 1 118 ? -3.798 -2.973 -5.020 1.00 97.06 118 ALA A N 1
ATOM 946 C CA . ALA A 1 118 ? -3.876 -4.076 -4.065 1.00 97.06 118 ALA A CA 1
ATOM 947 C C . ALA A 1 118 ? -3.552 -3.619 -2.628 1.00 97.06 118 ALA A C 1
ATOM 949 O O . ALA A 1 118 ? -4.266 -3.995 -1.703 1.00 97.06 118 ALA A O 1
ATOM 950 N N . CYS A 1 119 ? -2.556 -2.741 -2.435 1.00 95.75 119 CYS A N 1
ATOM 951 C CA . CYS A 1 119 ? -2.285 -2.139 -1.123 1.00 95.75 119 CYS A CA 1
ATOM 952 C C . CYS A 1 119 ? -3.481 -1.335 -0.597 1.00 95.75 119 CYS A C 1
ATOM 954 O O . CYS A 1 119 ? -3.802 -1.427 0.583 1.00 95.75 119 CYS A O 1
ATOM 956 N N . GLU A 1 120 ? -4.155 -0.557 -1.451 1.00 95.19 120 GLU A N 1
ATOM 957 C CA . GLU A 1 120 ? -5.354 0.191 -1.047 1.00 95.19 120 GLU A CA 1
ATOM 958 C C . GLU A 1 120 ? -6.464 -0.731 -0.539 1.00 95.19 120 GLU A C 1
ATOM 960 O O . GLU A 1 120 ? -7.082 -0.438 0.483 1.00 95.19 120 GLU A O 1
ATOM 965 N N . VAL A 1 121 ? -6.693 -1.857 -1.223 1.00 95.75 121 VAL A N 1
ATOM 966 C CA . VAL A 1 121 ? -7.679 -2.863 -0.802 1.00 95.75 121 VAL A CA 1
ATOM 967 C C . VAL A 1 121 ? -7.329 -3.416 0.579 1.00 95.75 121 VAL A C 1
ATOM 969 O O . VAL A 1 121 ? -8.199 -3.490 1.446 1.00 95.75 121 VAL A O 1
ATOM 972 N N . GLU A 1 122 ? -6.059 -3.736 0.823 1.00 96.50 122 GLU A N 1
ATOM 973 C CA . GLU A 1 122 ? -5.616 -4.219 2.133 1.00 96.50 122 GLU A CA 1
ATOM 974 C C . GLU A 1 122 ? -5.718 -3.141 3.221 1.00 96.50 122 GLU A C 1
ATOM 976 O O . GLU A 1 122 ? -6.115 -3.452 4.341 1.00 96.50 122 GLU A O 1
ATOM 981 N N . PHE A 1 123 ? -5.467 -1.862 2.917 1.00 96.25 123 PHE A N 1
ATOM 982 C CA . PHE A 1 123 ? -5.718 -0.779 3.877 1.00 96.25 123 PHE A CA 1
ATOM 983 C C . PHE A 1 123 ? -7.191 -0.696 4.277 1.00 96.25 123 PHE A C 1
ATOM 985 O O . PHE A 1 123 ? -7.493 -0.608 5.467 1.00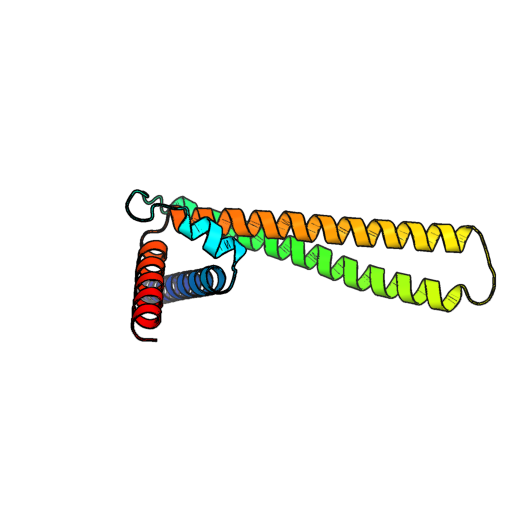 96.25 123 PHE A O 1
ATOM 992 N N . VAL A 1 124 ? -8.109 -0.771 3.311 1.00 95.44 124 VAL A N 1
ATOM 993 C CA . VAL A 1 124 ? -9.554 -0.791 3.587 1.00 95.44 124 VAL A CA 1
ATOM 994 C C . VAL A 1 124 ? -9.920 -2.015 4.425 1.00 95.44 124 VAL A C 1
ATOM 996 O O . VAL A 1 124 ? -10.656 -1.886 5.400 1.00 95.44 124 VAL A O 1
ATOM 999 N N . ARG A 1 125 ? -9.359 -3.186 4.111 1.00 95.00 125 ARG A N 1
ATOM 1000 C CA . ARG A 1 125 ? -9.576 -4.417 4.878 1.00 95.00 125 ARG A CA 1
ATOM 1001 C C . ARG A 1 125 ? -9.079 -4.298 6.320 1.00 95.00 125 ARG A C 1
ATOM 1003 O O . ARG A 1 125 ? -9.780 -4.697 7.244 1.00 95.00 125 ARG A O 1
ATOM 1010 N N . ILE A 1 126 ? -7.908 -3.705 6.542 1.00 96.31 126 ILE A N 1
ATOM 1011 C CA . ILE A 1 126 ? -7.398 -3.443 7.894 1.00 96.31 126 ILE A CA 1
ATOM 1012 C C . ILE A 1 126 ? -8.360 -2.523 8.659 1.00 96.31 126 ILE A C 1
ATOM 1014 O O . ILE A 1 126 ? -8.677 -2.803 9.813 1.00 96.31 126 ILE A O 1
ATOM 1018 N N . VAL A 1 127 ? -8.861 -1.461 8.018 1.00 95.25 127 VAL A N 1
ATOM 1019 C CA . VAL A 1 127 ? -9.862 -0.564 8.620 1.00 95.25 127 VAL A CA 1
ATOM 1020 C C . VAL A 1 127 ? -11.143 -1.325 8.959 1.00 95.25 127 VAL A C 1
ATOM 1022 O O . VAL A 1 127 ? -11.690 -1.129 10.039 1.00 95.25 127 VAL A O 1
ATOM 1025 N N . GLN A 1 128 ? -11.615 -2.212 8.080 1.00 94.06 128 GLN A N 1
ATOM 1026 C CA . GLN A 1 128 ? -12.835 -2.980 8.323 1.00 94.06 128 GLN A CA 1
ATOM 1027 C C . GLN A 1 128 ? -12.755 -3.800 9.609 1.00 94.06 128 GLN A C 1
ATOM 1029 O O . GLN A 1 128 ? -13.701 -3.768 10.387 1.00 94.06 128 GLN A O 1
ATOM 1034 N N . PHE A 1 129 ? -11.621 -4.451 9.870 1.00 94.81 129 PHE A N 1
ATOM 1035 C CA . PHE A 1 129 ? -11.488 -5.444 10.941 1.00 94.81 129 PHE A CA 1
ATOM 1036 C C . PHE A 1 129 ? -10.699 -4.978 12.176 1.00 94.81 129 PHE A C 1
ATOM 1038 O O . PHE A 1 129 ? -10.380 -5.805 13.030 1.00 94.81 129 PHE A O 1
ATOM 1045 N N . SER A 1 130 ? -10.368 -3.685 12.284 1.00 93.81 130 SER A N 1
ATOM 1046 C CA . SER A 1 130 ? -9.653 -3.117 13.437 1.00 93.81 130 SER A CA 1
ATOM 1047 C C . SER A 1 130 ? -10.439 -1.998 14.116 1.00 93.81 130 SER A C 1
ATOM 1049 O O . SER A 1 130 ? -10.441 -0.858 13.640 1.00 93.81 130 SER A O 1
ATOM 1051 N N . TYR A 1 131 ? -11.040 -2.288 15.273 1.00 91.44 131 TYR A N 1
ATOM 1052 C CA . TYR A 1 131 ? -11.773 -1.304 16.072 1.00 91.44 131 TYR A CA 1
ATOM 1053 C C . TYR A 1 131 ? -10.940 -0.064 16.389 1.00 91.44 131 TYR A C 1
ATOM 1055 O O . TYR A 1 131 ? -11.390 1.054 16.150 1.00 91.44 131 TYR A O 1
ATOM 1063 N N . ASN A 1 132 ? -9.692 -0.244 16.833 1.00 90.75 132 ASN A N 1
ATOM 1064 C CA . ASN A 1 132 ? -8.810 0.872 17.182 1.00 90.75 132 ASN A CA 1
ATOM 1065 C C . ASN A 1 132 ? -8.634 1.852 16.015 1.00 90.75 132 ASN A C 1
ATOM 1067 O O . ASN A 1 132 ? -8.671 3.066 16.205 1.00 90.75 132 ASN A O 1
ATOM 1071 N N . ILE A 1 133 ? -8.477 1.334 14.797 1.00 93.69 133 ILE A N 1
ATOM 1072 C CA . ILE A 1 133 ? -8.327 2.159 13.597 1.00 93.69 133 ILE A CA 1
ATOM 1073 C C . ILE A 1 133 ? -9.657 2.838 13.245 1.00 93.69 133 ILE A C 1
ATOM 1075 O O . ILE A 1 133 ? -9.662 4.034 12.939 1.00 93.69 133 ILE A O 1
ATOM 1079 N N . ARG A 1 134 ? -10.789 2.119 13.331 1.00 94.00 134 ARG A N 1
ATOM 1080 C CA . ARG A 1 134 ? -12.125 2.689 13.076 1.00 94.00 134 ARG A CA 1
ATOM 1081 C C . ARG A 1 134 ? -12.445 3.838 14.025 1.00 94.00 134 ARG A C 1
ATOM 1083 O O . ARG A 1 134 ? -12.905 4.878 13.560 1.00 94.00 134 ARG A O 1
ATOM 1090 N N . GLU A 1 135 ? -12.175 3.688 15.317 1.00 91.62 135 GLU A N 1
ATOM 1091 C CA . GLU A 1 135 ? -12.465 4.723 16.314 1.00 91.62 135 GLU A CA 1
ATOM 1092 C C . GLU A 1 135 ? -11.653 5.996 16.081 1.00 91.62 135 GLU A C 1
ATOM 1094 O O . GLU A 1 135 ? -12.207 7.098 16.079 1.00 91.62 135 GLU A O 1
ATOM 1099 N N . VAL A 1 136 ? -10.358 5.867 15.781 1.00 91.56 136 VAL A N 1
ATOM 1100 C CA . VAL A 1 136 ? -9.530 7.035 15.451 1.00 91.56 136 VAL A CA 1
ATOM 1101 C C . VAL A 1 136 ? -10.044 7.718 14.177 1.00 91.56 136 VAL A C 1
ATOM 1103 O O . VAL A 1 136 ? -10.149 8.945 14.132 1.00 91.56 136 VAL A O 1
ATOM 1106 N N . LEU A 1 137 ? -10.431 6.954 13.150 1.00 91.31 137 LEU A N 1
ATOM 1107 C CA . LEU A 1 137 ? -10.985 7.515 11.914 1.00 91.31 137 LEU A CA 1
ATOM 1108 C C . LEU A 1 137 ? -12.332 8.220 12.132 1.00 91.31 137 LEU A C 1
ATOM 1110 O O . LEU A 1 137 ? -12.534 9.298 11.568 1.00 91.31 137 LEU A O 1
ATOM 1114 N N . LYS A 1 138 ? -13.227 7.676 12.970 1.00 89.62 138 LYS A N 1
ATOM 1115 C CA . LYS A 1 138 ? -14.491 8.334 13.354 1.00 89.62 138 LYS A CA 1
ATOM 1116 C C . LYS A 1 138 ? -14.226 9.685 14.013 1.00 89.62 138 LYS A C 1
ATOM 1118 O O . LYS A 1 138 ? -14.818 10.685 13.609 1.00 89.62 138 LYS A O 1
ATOM 1123 N N . GLN A 1 139 ? -13.294 9.735 14.967 1.00 87.94 139 GLN A N 1
ATOM 1124 C CA . GLN A 1 139 ? -12.918 10.975 15.653 1.00 87.94 139 GLN A CA 1
ATOM 1125 C C . GLN A 1 139 ? -12.370 12.024 14.681 1.00 87.94 139 GLN A C 1
ATOM 1127 O O . GLN A 1 139 ? -12.751 13.194 14.752 1.00 87.94 139 GLN A O 1
ATOM 1132 N N . VAL A 1 140 ? -11.503 11.621 13.748 1.00 84.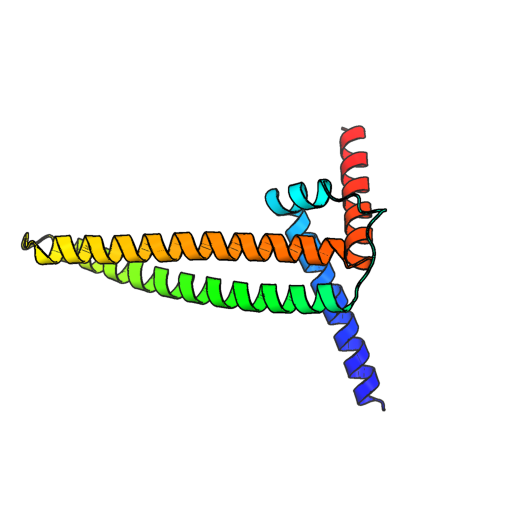44 140 VAL A N 1
ATOM 1133 C CA . VAL A 1 140 ? -10.960 12.538 12.735 1.00 84.44 140 VAL A CA 1
ATOM 1134 C C . VAL A 1 140 ? -12.058 13.046 11.800 1.00 84.44 140 VAL A C 1
ATOM 1136 O O . VAL A 1 140 ? -12.127 14.249 11.549 1.00 84.44 140 VAL A O 1
ATOM 1139 N N . CYS A 1 141 ? -12.938 12.167 11.313 1.00 80.19 141 CYS A N 1
ATOM 1140 C CA . CYS A 1 141 ? -14.050 12.563 10.446 1.00 80.19 141 CYS A CA 1
ATOM 1141 C C . CYS A 1 141 ? -14.987 13.551 11.145 1.00 80.19 141 CYS A C 1
ATOM 1143 O O . CYS A 1 141 ? -15.361 14.561 10.552 1.00 80.19 141 CYS A O 1
ATOM 1145 N N . HIS A 1 142 ? -15.316 13.291 12.412 1.00 80.38 142 HIS A N 1
ATOM 1146 C CA . HIS A 1 142 ? -16.167 14.167 13.208 1.00 80.38 142 HIS A CA 1
ATOM 1147 C C . HIS A 1 142 ? -15.538 15.557 13.399 1.00 80.38 142 HIS A C 1
ATOM 1149 O O . HIS A 1 142 ? -16.193 16.571 13.163 1.00 80.38 142 HIS A O 1
ATOM 1155 N N . ARG A 1 143 ? -14.237 15.630 13.719 1.00 80.38 143 ARG A N 1
ATOM 1156 C CA . ARG A 1 143 ? -13.512 16.913 13.822 1.00 80.38 143 ARG A CA 1
ATOM 1157 C C . ARG A 1 143 ? -13.507 17.694 12.505 1.00 80.38 143 ARG A C 1
ATOM 1159 O O . ARG A 1 143 ? -13.744 18.897 12.516 1.00 80.38 143 ARG A O 1
ATOM 1166 N N . GLN A 1 144 ? -13.280 17.021 11.375 1.00 76.12 144 GLN A N 1
ATOM 1167 C CA . GLN A 1 144 ? -13.319 17.661 10.054 1.00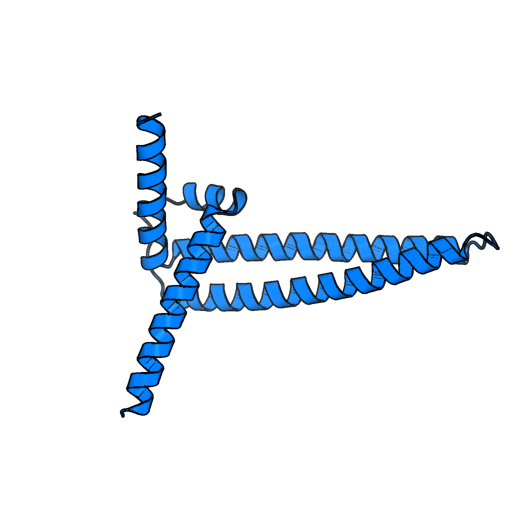 76.12 144 GLN A CA 1
ATOM 1168 C C . GLN A 1 144 ? -14.716 18.194 9.701 1.00 76.12 144 GLN A C 1
ATOM 1170 O O . GLN A 1 144 ? -14.828 19.225 9.042 1.00 76.12 144 GLN A O 1
ATOM 1175 N N . GLN A 1 145 ? -15.781 17.505 10.119 1.00 73.56 145 GLN A N 1
ATOM 1176 C CA . GLN A 1 145 ? -17.155 17.971 9.920 1.00 73.56 145 GLN A CA 1
ATOM 1177 C C . GLN A 1 145 ? -17.453 19.216 10.755 1.00 73.56 145 GLN A C 1
ATOM 1179 O O . GLN A 1 145 ? -17.978 20.180 10.206 1.00 73.56 145 GLN A O 1
ATOM 1184 N N . LEU A 1 146 ? -17.076 19.228 12.037 1.00 71.31 146 LEU A N 1
ATOM 1185 C CA . LEU A 1 146 ? -17.272 20.385 12.917 1.00 71.31 146 LEU A CA 1
ATOM 1186 C C . LEU A 1 146 ? -16.583 21.645 12.374 1.00 71.31 146 LEU A C 1
ATOM 1188 O O . LEU A 1 146 ? -17.198 22.704 12.335 1.00 71.31 146 LEU A O 1
ATOM 1192 N N . GLN A 1 147 ? -15.353 21.519 11.868 1.00 69.50 147 GLN A N 1
ATOM 1193 C CA . GLN A 1 147 ? -14.616 22.645 11.279 1.00 69.50 147 GLN A CA 1
ATOM 1194 C C . GLN A 1 147 ? -15.309 23.235 10.040 1.00 69.50 147 GLN A C 1
ATOM 1196 O O . GLN A 1 147 ? -15.294 24.446 9.849 1.00 69.50 147 GLN A O 1
ATOM 1201 N N . ARG A 1 148 ? -15.964 22.403 9.220 1.00 63.03 148 ARG A N 1
ATOM 1202 C CA . ARG A 1 148 ? -16.703 22.863 8.028 1.00 63.03 148 ARG A CA 1
ATOM 1203 C C . ARG A 1 148 ? -18.015 23.578 8.338 1.00 63.03 148 ARG A C 1
ATOM 1205 O O . ARG A 1 148 ? -18.506 24.275 7.467 1.00 63.03 148 ARG A O 1
ATOM 1212 N N . HIS A 1 149 ? -18.590 23.380 9.523 1.00 62.03 149 HIS A N 1
ATOM 1213 C CA . HIS A 1 149 ? -19.816 24.074 9.947 1.00 62.03 149 HIS A CA 1
ATOM 1214 C C . HIS A 1 149 ? -19.520 25.389 10.689 1.00 62.03 149 HIS A C 1
ATOM 1216 O O . HIS A 1 149 ? -20.444 26.114 11.035 1.00 62.03 149 HIS A O 1
ATOM 1222 N N . GLN A 1 150 ? -18.242 25.677 10.960 1.00 54.38 150 GLN A N 1
ATOM 1223 C CA . GLN A 1 150 ? -17.766 26.900 11.618 1.00 54.38 150 GLN A CA 1
ATOM 1224 C C . GLN A 1 150 ? -17.087 27.881 10.643 1.00 54.38 150 GLN A C 1
ATOM 1226 O O . GLN A 1 150 ? -16.596 28.917 11.083 1.00 54.38 150 GLN A O 1
ATOM 1231 N N . SER A 1 151 ? -17.022 27.537 9.351 1.00 48.59 151 SER A N 1
ATOM 1232 C CA . SER A 1 151 ? -16.470 28.360 8.261 1.00 48.59 151 SER A CA 1
ATOM 1233 C C . SER A 1 151 ? -17.598 28.838 7.359 1.00 48.59 151 SER A C 1
ATOM 1235 O O . SER A 1 151 ? -17.504 29.979 6.867 1.00 48.59 151 SER A O 1
#

pLDDT: mean 88.76, std 10.47, range [48.59, 98.12]

Organism: NCBI:txid86335

Foldseek 3Di:
DVVVVVVVVVVVVVVVVVLVVLLVVCVVDPVLVVLLVPDPLVPFEADPVLLVVLVVLLVVLVVVLVVLVVVLVVLVVVLVVLVVVCPPDPDVVSVVVNVVSVVSNVVSVVSSVVSVVVNSVSSSRSSRHDNVSSVVNVVVVVVVVVVVVVD

Secondary structure (DSSP, 8-state):
-HHHHHHHHHHHHHHHHHHHHHHHHHHH-HHHHHHHHTS-TTS----THHHHHHHHHHHHHHHHHHHHHHHHHHHHHHHHHHHHHTTS---HHHHHHHHHHHHHHHHHHHHHHHHHHHHHHHHHHHHHH-HHHHHHHHHHHHHHHHHHT--